Protein AF-A0A6J4Y6I5-F1 (afdb_monomer_lite)

Secondary structure (DSSP, 8-state):
-GGGGGGTTT--STTSTTSHHHHHHHHHHHHHHHTSSS-----PPPPP-

Sequence (49 aa):
MRAMEAYNGEARPDPHPRSREVLKALAKVRGSESGYLFAESFMIQKTFA

pLDDT: mean 94.07, std 4.84, range [73.12, 98.62]

Structure (mmCIF, N/CA/C/O backbone):
data_AF-A0A6J4Y6I5-F1
#
_entry.id   AF-A0A6J4Y6I5-F1
#
loop_
_atom_site.group_PDB
_atom_site.id
_atom_site.type_symbol
_atom_site.label_atom_id
_atom_site.label_alt_id
_atom_site.label_comp_id
_atom_site.label_asym_id
_atom_site.label_entity_id
_atom_site.label_seq_id
_atom_site.pdbx_PDB_ins_code
_atom_site.Cartn_x
_atom_site.Cartn_y
_atom_site.Cartn_z
_atom_site.occupancy
_atom_site.B_iso_or_equiv
_atom_site.auth_seq_id
_atom_site.auth_comp_id
_atom_site.auth_asym_id
_atom_site.auth_atom_id
_atom_site.pdbx_PDB_model_num
ATOM 1 N N . MET A 1 1 ? 1.671 -8.568 -7.725 1.00 83.50 1 MET A N 1
ATOM 2 C CA . MET A 1 1 ? 2.058 -7.877 -8.975 1.00 83.50 1 MET A CA 1
ATOM 3 C C . MET A 1 1 ? 1.650 -8.635 -10.225 1.00 83.50 1 MET A C 1
ATOM 5 O O . MET A 1 1 ? 0.957 -8.026 -11.015 1.00 83.50 1 MET A O 1
ATOM 9 N N . ARG A 1 2 ? 1.984 -9.927 -10.388 1.00 91.06 2 ARG A N 1
ATOM 10 C CA . ARG A 1 2 ? 1.694 -10.700 -11.621 1.00 91.06 2 ARG A CA 1
ATOM 11 C C . ARG A 1 2 ? 0.257 -10.572 -12.152 1.00 91.06 2 ARG A C 1
ATOM 13 O O . ARG A 1 2 ? 0.061 -10.456 -13.348 1.00 91.06 2 ARG A O 1
ATOM 20 N N . ALA A 1 3 ? -0.745 -10.515 -11.273 1.00 92.12 3 ALA A N 1
ATOM 21 C CA . ALA A 1 3 ? -2.138 -10.309 -11.684 1.00 92.12 3 ALA A CA 1
ATOM 22 C C . ALA A 1 3 ? -2.380 -8.975 -12.428 1.00 92.12 3 ALA A C 1
ATOM 24 O O . ALA A 1 3 ? -3.200 -8.924 -13.336 1.00 92.12 3 ALA A O 1
ATOM 25 N N . MET A 1 4 ? -1.650 -7.908 -12.086 1.00 90.38 4 MET A N 1
ATOM 26 C CA . MET A 1 4 ? -1.776 -6.596 -12.737 1.00 90.38 4 MET A CA 1
ATOM 27 C C . MET A 1 4 ? -1.182 -6.580 -14.152 1.00 90.38 4 MET A C 1
ATOM 29 O O . MET A 1 4 ? -1.599 -5.769 -14.971 1.00 90.38 4 MET A O 1
ATOM 33 N N . GLU A 1 5 ? -0.253 -7.490 -14.462 1.00 89.25 5 GLU A N 1
ATOM 34 C CA . GLU A 1 5 ? 0.377 -7.614 -15.789 1.00 89.25 5 GLU A CA 1
ATOM 35 C C . GLU A 1 5 ? -0.615 -8.124 -16.851 1.00 89.25 5 GLU A C 1
ATOM 37 O O . GLU A 1 5 ? -0.414 -7.918 -18.044 1.00 89.25 5 GLU A O 1
ATOM 42 N N . ALA A 1 6 ? -1.742 -8.720 -16.443 1.00 93.12 6 ALA A N 1
ATOM 43 C CA . ALA A 1 6 ? -2.834 -9.039 -17.364 1.00 93.12 6 ALA A CA 1
ATOM 44 C C . ALA A 1 6 ? -3.452 -7.779 -18.008 1.00 93.12 6 ALA A C 1
ATOM 46 O O . ALA A 1 6 ? -4.035 -7.859 -19.086 1.00 93.12 6 ALA A O 1
ATOM 47 N N . TYR A 1 7 ? -3.284 -6.608 -17.383 1.00 90.44 7 TYR A N 1
ATOM 48 C CA . TYR A 1 7 ? -3.837 -5.325 -17.821 1.00 90.44 7 TYR A CA 1
ATOM 49 C C . TYR A 1 7 ? -2.755 -4.405 -18.410 1.00 90.44 7 TYR A C 1
ATOM 51 O O . TYR A 1 7 ? -2.701 -3.214 -18.107 1.00 90.44 7 TYR A O 1
ATOM 59 N N . ASN A 1 8 ? -1.877 -4.940 -19.263 1.00 84.56 8 ASN A N 1
ATOM 60 C CA . ASN A 1 8 ? -0.733 -4.197 -19.815 1.00 84.56 8 ASN A CA 1
ATOM 61 C C . ASN A 1 8 ? -1.097 -2.887 -20.542 1.00 84.56 8 ASN A C 1
ATOM 63 O O . ASN A 1 8 ? -0.286 -1.968 -20.549 1.00 84.56 8 ASN A O 1
ATOM 67 N N . GLY A 1 9 ? -2.296 -2.764 -21.123 1.00 90.25 9 GLY A N 1
ATOM 68 C CA . GLY A 1 9 ? -2.754 -1.514 -21.757 1.00 90.25 9 GLY A CA 1
ATOM 69 C C . GLY A 1 9 ? -3.178 -0.414 -20.771 1.00 90.25 9 GLY A C 1
ATOM 70 O O . GLY A 1 9 ? -3.255 0.756 -21.138 1.00 90.25 9 GLY A O 1
ATOM 71 N N . GLU A 1 10 ? -3.437 -0.781 -19.517 1.00 90.81 10 GLU A N 1
ATOM 72 C CA . GLU A 1 10 ? -3.913 0.104 -18.446 1.00 90.81 10 GLU A CA 1
ATOM 73 C C . GLU A 1 1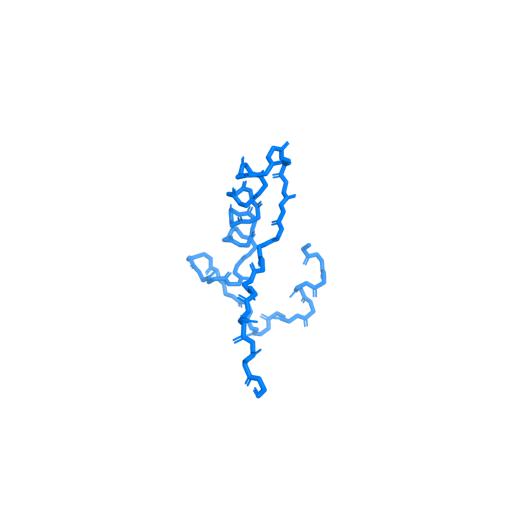0 ? -2.776 0.567 -17.518 1.00 90.81 10 GLU A C 1
ATOM 75 O O . GLU A 1 10 ? -2.928 1.529 -16.755 1.00 90.81 10 GLU A O 1
ATOM 80 N N . ALA A 1 11 ? -1.639 -0.129 -17.543 1.00 90.81 11 ALA A N 1
ATOM 81 C CA . ALA A 1 11 ? -0.431 0.255 -16.829 1.00 90.81 11 ALA A CA 1
ATOM 82 C C . ALA A 1 11 ? 0.435 1.180 -17.699 1.00 90.81 11 ALA A C 1
ATOM 84 O O . ALA A 1 11 ? 0.510 1.042 -18.917 1.00 90.81 11 ALA A O 1
ATOM 85 N N . ARG A 1 12 ? 1.116 2.134 -17.062 1.00 93.00 12 ARG A N 1
ATOM 86 C CA . ARG A 1 12 ? 2.103 3.016 -17.697 1.00 93.00 12 ARG A CA 1
ATOM 87 C C . ARG A 1 12 ? 3.341 3.102 -16.803 1.00 93.00 12 ARG A C 1
ATOM 89 O O . ARG A 1 12 ? 3.237 2.747 -15.623 1.00 93.00 12 ARG A O 1
ATOM 96 N N . PRO A 1 13 ? 4.488 3.559 -17.331 1.00 93.56 13 PRO A N 1
ATOM 97 C CA . PRO A 1 13 ? 5.670 3.802 -16.515 1.00 93.56 13 PRO A CA 1
ATOM 98 C C . PRO A 1 13 ? 5.393 4.753 -15.343 1.00 93.56 13 PRO A C 1
ATOM 100 O O . PRO A 1 13 ? 4.438 5.534 -15.355 1.00 93.56 13 PRO A O 1
ATOM 103 N N . ASP A 1 14 ? 6.246 4.673 -14.326 1.00 92.56 14 ASP A N 1
ATOM 104 C CA . ASP A 1 14 ? 6.284 5.622 -13.214 1.00 92.56 14 ASP A CA 1
ATOM 105 C C . ASP A 1 14 ? 6.287 7.084 -13.722 1.00 92.56 14 ASP A C 1
ATOM 107 O O . ASP A 1 14 ? 6.955 7.363 -14.724 1.00 92.56 14 ASP A O 1
ATOM 111 N N . PRO A 1 15 ? 5.517 8.010 -13.110 1.00 95.06 15 PRO A N 1
ATOM 112 C CA . PRO A 1 15 ? 4.803 7.919 -11.826 1.00 95.06 15 PRO A CA 1
ATOM 113 C C . PRO A 1 15 ? 3.316 7.534 -11.941 1.00 95.06 15 PRO A C 1
ATOM 115 O O . PRO A 1 15 ? 2.494 7.937 -11.116 1.00 95.06 15 PRO A O 1
ATOM 118 N N . HIS A 1 16 ? 2.920 6.787 -12.976 1.00 94.75 16 HIS A N 1
ATOM 119 C CA . HIS A 1 16 ? 1.516 6.412 -13.142 1.00 94.75 16 HIS A CA 1
ATOM 120 C C . HIS A 1 16 ? 0.992 5.595 -11.940 1.00 94.75 16 HIS A C 1
ATOM 122 O O . HIS A 1 16 ? 1.662 4.652 -11.527 1.00 94.75 16 HIS A O 1
ATOM 128 N N . PRO A 1 17 ? -0.228 5.848 -11.418 1.00 92.94 17 PRO A N 1
ATOM 129 C CA . PRO A 1 17 ? -0.731 5.189 -10.204 1.00 92.94 17 PRO A CA 1
ATOM 130 C C . PRO A 1 17 ? -0.767 3.656 -10.254 1.00 92.94 17 PRO A C 1
ATOM 132 O O . PRO A 1 17 ? -0.664 2.991 -9.227 1.00 92.94 17 PRO A O 1
ATOM 135 N N . ARG A 1 18 ? -0.921 3.092 -11.458 1.00 92.69 18 ARG A N 1
ATOM 136 C CA . ARG A 1 18 ? -0.915 1.639 -11.698 1.00 92.69 18 ARG A CA 1
ATOM 137 C C . ARG A 1 18 ? 0.446 1.088 -12.132 1.00 92.69 18 ARG A C 1
ATOM 139 O O . ARG A 1 18 ? 0.517 -0.072 -12.530 1.00 92.69 18 ARG A O 1
ATOM 146 N N . SER A 1 19 ? 1.505 1.898 -12.120 1.00 93.75 19 SER A N 1
ATOM 147 C CA . SER A 1 19 ? 2.856 1.384 -12.328 1.00 93.75 19 SER A CA 1
ATOM 148 C C . SER A 1 19 ? 3.196 0.414 -11.197 1.00 93.75 19 SER A C 1
ATOM 150 O O . SER A 1 19 ? 2.700 0.516 -10.0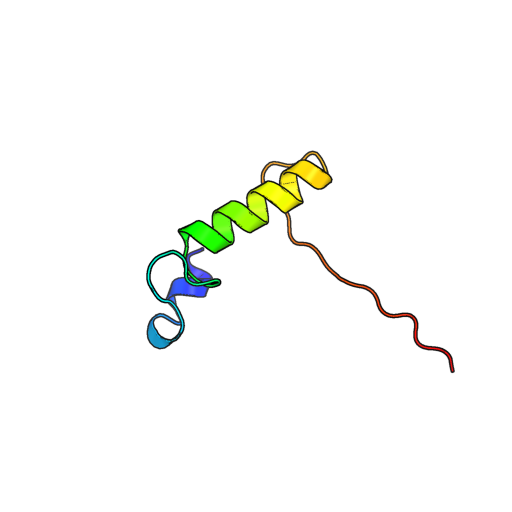68 1.00 93.75 19 SER A O 1
ATOM 152 N N . ARG A 1 20 ? 4.051 -0.560 -11.493 1.00 93.94 20 ARG A N 1
ATOM 153 C CA . ARG A 1 20 ? 4.487 -1.543 -10.500 1.00 93.94 20 ARG A CA 1
ATOM 154 C C . ARG A 1 20 ? 5.205 -0.852 -9.337 1.00 93.94 20 ARG A C 1
ATOM 156 O O . ARG A 1 20 ? 5.086 -1.262 -8.187 1.00 93.94 20 ARG A O 1
ATOM 163 N N . GLU A 1 21 ? 5.946 0.199 -9.635 1.00 95.44 21 GLU A N 1
ATOM 164 C CA . GLU A 1 21 ? 6.725 0.983 -8.692 1.00 95.44 21 GLU A CA 1
ATOM 165 C C . GLU A 1 21 ? 5.799 1.720 -7.715 1.00 95.44 21 GLU A C 1
ATOM 167 O O . GLU A 1 21 ? 5.942 1.551 -6.499 1.00 95.44 21 GLU A O 1
ATOM 172 N N . VAL A 1 22 ? 4.779 2.421 -8.226 1.00 96.69 22 VAL A N 1
ATOM 173 C CA . VAL A 1 22 ? 3.819 3.172 -7.402 1.00 96.69 22 VAL A CA 1
ATOM 174 C C . VAL A 1 22 ? 2.937 2.240 -6.575 1.00 96.69 22 VAL A C 1
ATOM 176 O O . VAL A 1 22 ? 2.782 2.461 -5.375 1.00 96.69 22 VAL A O 1
ATOM 179 N N . LEU A 1 23 ? 2.423 1.148 -7.155 1.00 96.06 23 LEU A N 1
ATOM 180 C CA . LEU A 1 23 ? 1.623 0.165 -6.412 1.00 96.06 23 LEU A CA 1
ATOM 181 C C . LEU A 1 23 ? 2.417 -0.458 -5.254 1.00 96.06 23 LEU A C 1
ATOM 183 O O . LEU A 1 23 ? 1.893 -0.627 -4.152 1.00 96.06 23 LEU A O 1
ATOM 187 N N . LYS A 1 24 ? 3.701 -0.772 -5.474 1.00 97.00 24 LYS A N 1
ATOM 188 C CA . LYS A 1 24 ? 4.577 -1.314 -4.426 1.00 97.00 24 LYS A CA 1
ATOM 189 C C . LYS A 1 24 ? 4.868 -0.279 -3.343 1.00 97.00 24 LYS A C 1
ATOM 191 O O . LYS A 1 24 ? 4.889 -0.634 -2.164 1.00 97.00 24 LYS A O 1
ATOM 196 N N . ALA A 1 25 ? 5.106 0.972 -3.734 1.00 97.69 25 ALA A N 1
ATOM 197 C CA . ALA A 1 25 ? 5.332 2.066 -2.798 1.00 97.69 25 ALA A CA 1
ATOM 198 C C . ALA A 1 25 ? 4.098 2.293 -1.914 1.00 97.69 25 ALA A C 1
ATOM 200 O O . ALA A 1 25 ? 4.226 2.317 -0.691 1.00 97.69 25 ALA A O 1
ATOM 201 N N . LEU A 1 26 ? 2.904 2.349 -2.510 1.00 97.62 26 LEU A N 1
ATOM 202 C CA . LEU A 1 26 ? 1.650 2.517 -1.780 1.00 97.62 26 LEU A CA 1
ATOM 203 C C . LEU A 1 26 ? 1.398 1.356 -0.811 1.00 97.62 26 LEU A C 1
ATOM 205 O O . LE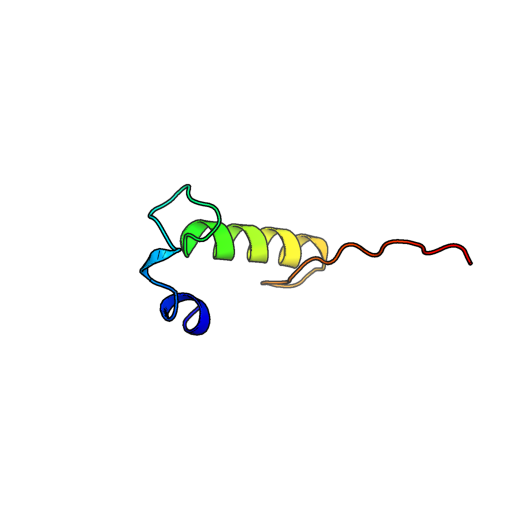U A 1 26 ? 1.123 1.591 0.364 1.00 97.62 26 LEU A O 1
ATOM 209 N N . ALA A 1 27 ? 1.571 0.110 -1.264 1.00 98.19 27 ALA A N 1
ATOM 210 C CA . ALA A 1 27 ? 1.423 -1.061 -0.402 1.00 98.19 27 ALA A CA 1
ATOM 211 C C . ALA A 1 27 ? 2.395 -1.035 0.790 1.00 98.19 27 ALA A C 1
ATOM 213 O O . ALA A 1 27 ? 2.029 -1.448 1.889 1.00 98.19 27 ALA A O 1
ATOM 214 N N . LYS A 1 28 ? 3.620 -0.523 0.598 1.00 98.44 28 LYS A N 1
ATOM 215 C CA . LYS A 1 28 ? 4.613 -0.368 1.671 1.00 98.44 28 LYS A CA 1
ATOM 216 C C . LYS A 1 28 ? 4.204 0.704 2.681 1.00 98.44 28 LYS A C 1
ATOM 218 O O . LYS A 1 28 ? 4.350 0.477 3.878 1.00 98.44 28 LYS A O 1
ATOM 223 N N . VAL A 1 29 ? 3.664 1.834 2.219 1.00 98.50 29 VAL A N 1
ATOM 224 C CA . VAL A 1 29 ? 3.104 2.871 3.103 1.00 98.50 29 VAL A CA 1
ATOM 225 C C . VAL A 1 29 ? 1.987 2.273 3.962 1.00 98.50 29 VAL A C 1
ATOM 227 O O . VAL A 1 29 ? 2.076 2.322 5.186 1.00 98.50 29 VAL A O 1
ATOM 230 N N . ARG A 1 30 ? 1.006 1.597 3.353 1.00 98.56 30 ARG A N 1
ATOM 231 C CA . ARG A 1 30 ? -0.099 0.951 4.090 1.00 98.56 30 ARG A CA 1
ATOM 232 C C . ARG A 1 30 ? 0.365 -0.151 5.040 1.00 98.56 30 ARG A C 1
ATOM 234 O O . ARG A 1 30 ? -0.148 -0.277 6.150 1.00 98.56 30 ARG A O 1
ATOM 241 N N . GLY A 1 31 ? 1.352 -0.943 4.626 1.00 98.62 31 GLY A N 1
ATOM 242 C CA . GLY A 1 31 ? 1.987 -1.929 5.498 1.00 98.62 31 GLY A CA 1
ATOM 243 C C . GLY A 1 31 ? 2.584 -1.262 6.733 1.00 98.62 31 GLY A C 1
ATOM 244 O O . GLY A 1 31 ? 2.286 -1.664 7.856 1.00 98.62 31 GLY A O 1
ATOM 245 N N . SER A 1 32 ? 3.350 -0.185 6.537 1.00 98.56 32 SER A N 1
ATOM 246 C CA . SER A 1 32 ? 3.988 0.541 7.637 1.00 98.56 32 SER A CA 1
ATOM 247 C C . SER A 1 32 ? 2.986 1.139 8.629 1.00 98.56 32 SER A C 1
ATOM 249 O O . SER A 1 32 ? 3.238 1.102 9.829 1.00 98.56 32 SER A O 1
ATOM 251 N N . GLU A 1 33 ? 1.820 1.591 8.154 1.00 98.50 33 GLU A N 1
ATOM 252 C CA . GLU A 1 33 ? 0.729 2.114 8.993 1.00 98.50 33 GLU A CA 1
ATOM 253 C C . GLU A 1 33 ? 0.110 1.040 9.910 1.00 98.50 33 GLU A C 1
ATOM 255 O O . GLU A 1 33 ? -0.503 1.376 10.919 1.00 98.50 33 GLU A O 1
ATOM 260 N N . SER A 1 34 ? 0.278 -0.247 9.584 1.00 98.06 34 SER A N 1
ATOM 261 C CA . SER A 1 34 ? -0.304 -1.385 10.313 1.00 98.06 34 SER A CA 1
ATOM 262 C C . SER A 1 34 ? 0.731 -2.341 10.924 1.00 98.06 34 SER A C 1
ATOM 264 O O . SER A 1 34 ? 0.352 -3.351 11.514 1.00 98.06 34 SER A O 1
ATOM 266 N N . GLY A 1 35 ? 2.029 -2.034 10.818 1.00 98.12 35 GLY A N 1
ATOM 267 C CA . GLY A 1 35 ? 3.115 -2.864 11.357 1.00 98.12 35 GLY A CA 1
ATOM 268 C C . GLY A 1 35 ? 3.514 -4.063 10.484 1.00 98.12 35 GLY A C 1
ATOM 269 O O . GLY A 1 35 ? 4.168 -4.982 10.973 1.00 98.12 35 GLY A O 1
ATOM 270 N N . TYR A 1 36 ? 3.155 -4.059 9.198 1.00 98.50 36 TYR A N 1
ATOM 271 C CA . TYR A 1 36 ? 3.469 -5.120 8.235 1.00 98.50 36 TYR A CA 1
ATOM 272 C C . TYR A 1 36 ? 4.318 -4.607 7.063 1.00 98.50 36 TYR A C 1
ATOM 274 O O . TYR A 1 36 ? 4.479 -3.410 6.843 1.00 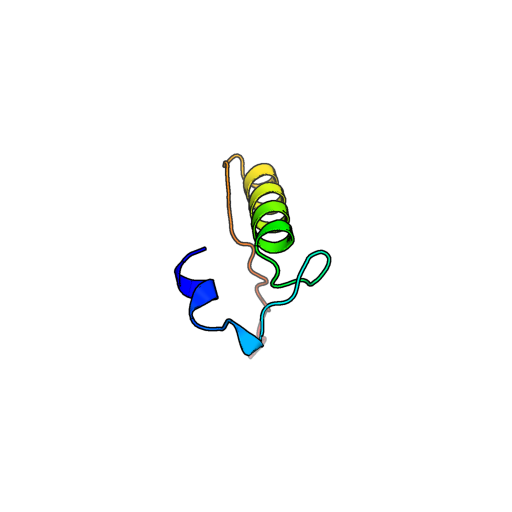98.50 36 TYR A O 1
ATOM 282 N N . LEU A 1 37 ? 4.882 -5.521 6.267 1.00 98.12 37 LEU A N 1
ATOM 283 C CA . LEU A 1 37 ? 5.714 -5.147 5.113 1.00 98.12 37 LEU A CA 1
ATOM 284 C C . LEU A 1 37 ? 4.900 -4.523 3.972 1.00 98.12 37 LEU A C 1
ATOM 286 O O . LEU A 1 37 ? 5.357 -3.581 3.325 1.00 98.12 37 LEU A O 1
ATOM 290 N N . PHE A 1 38 ? 3.709 -5.065 3.725 1.00 98.25 38 PHE A N 1
ATOM 291 C CA . PHE A 1 38 ? 2.780 -4.613 2.698 1.00 98.25 38 PHE A CA 1
ATOM 292 C C . PHE A 1 38 ? 1.355 -4.793 3.208 1.00 98.25 38 PHE A C 1
ATOM 294 O O . PHE A 1 38 ? 1.061 -5.810 3.835 1.00 98.25 38 PHE A O 1
ATOM 301 N N . ALA A 1 39 ? 0.480 -3.839 2.912 1.00 98.25 39 ALA A N 1
ATOM 302 C CA . ALA A 1 39 ? -0.946 -3.956 3.187 1.00 98.25 39 ALA A CA 1
ATOM 303 C C . ALA A 1 39 ? -1.768 -3.209 2.133 1.00 98.25 39 ALA A C 1
ATOM 305 O O . ALA A 1 39 ? -1.234 -2.465 1.308 1.00 98.25 39 ALA A O 1
ATOM 306 N N . GLU A 1 40 ? -3.079 -3.406 2.191 1.00 97.50 40 GLU A N 1
ATOM 307 C CA . GLU A 1 40 ? -4.065 -2.670 1.412 1.00 97.50 40 GLU A CA 1
ATOM 308 C C . GLU A 1 40 ? -4.991 -1.916 2.367 1.00 97.50 40 GLU A C 1
ATOM 310 O O . GLU A 1 40 ? -5.359 -2.423 3.427 1.00 97.50 40 GLU A O 1
ATOM 315 N N . SER A 1 41 ? -5.337 -0.681 2.009 1.00 97.31 41 SER A N 1
ATOM 316 C CA . SER A 1 41 ? -6.229 0.168 2.797 1.00 97.31 41 SER A CA 1
ATOM 317 C C . SER A 1 41 ? -7.634 0.169 2.213 1.00 97.31 41 SER A C 1
ATOM 319 O O . SER A 1 41 ? -7.787 0.335 1.005 1.00 97.31 41 SER A O 1
ATOM 321 N N . PHE A 1 42 ? -8.644 0.127 3.079 1.00 96.81 42 PHE A N 1
ATOM 322 C CA . PHE A 1 42 ? -10.053 0.254 2.708 1.00 96.81 42 PHE A CA 1
ATOM 323 C C . PHE A 1 42 ? -10.683 1.467 3.397 1.00 96.81 42 PHE A C 1
ATOM 325 O O . PHE A 1 42 ? -10.274 1.854 4.492 1.00 96.8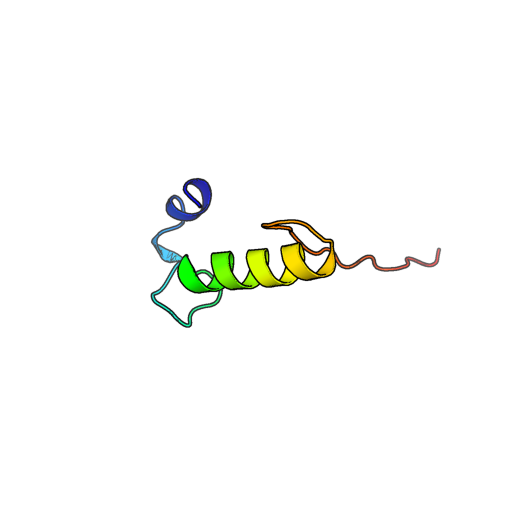1 42 PHE A O 1
ATOM 332 N N . MET A 1 43 ? -11.699 2.054 2.765 1.00 96.62 43 MET A N 1
ATOM 333 C CA . MET A 1 43 ? -12.526 3.110 3.348 1.00 96.62 43 MET A CA 1
ATOM 334 C C . MET A 1 43 ? -13.920 2.549 3.617 1.00 96.62 43 MET A C 1
ATOM 336 O O . MET A 1 43 ? -14.581 2.076 2.696 1.00 96.62 43 MET A O 1
ATOM 340 N N . ILE A 1 44 ? -14.374 2.616 4.868 1.00 95.88 44 ILE A N 1
ATOM 341 C CA . ILE A 1 44 ? -15.727 2.200 5.246 1.00 95.88 44 ILE A CA 1
ATOM 342 C C . ILE A 1 44 ? -16.633 3.427 5.276 1.00 95.88 44 ILE A C 1
ATOM 344 O O . ILE A 1 44 ? -16.344 4.406 5.963 1.00 95.88 44 ILE A O 1
ATOM 348 N N . GLN A 1 45 ? -17.742 3.361 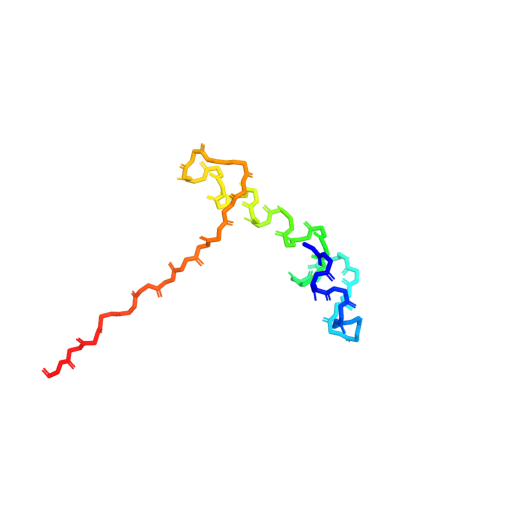4.544 1.00 93.81 45 GLN A N 1
ATOM 349 C CA . GLN A 1 45 ? -18.809 4.355 4.607 1.00 93.81 45 GLN A CA 1
ATOM 350 C C . GLN A 1 45 ? -19.885 3.895 5.591 1.00 93.81 45 GLN A C 1
ATOM 352 O O . GLN A 1 45 ? -20.248 2.721 5.621 1.00 93.81 45 GLN A O 1
ATOM 357 N N . LYS A 1 46 ? -20.408 4.822 6.397 1.00 92.25 46 LYS A N 1
ATOM 358 C CA . LYS A 1 46 ? -21.581 4.558 7.236 1.00 92.25 46 LYS A CA 1
ATOM 359 C C . LYS A 1 46 ? -22.833 4.811 6.406 1.00 92.25 46 LYS A C 1
ATOM 361 O O . LYS A 1 46 ? -23.061 5.941 5.984 1.00 92.25 46 LYS A O 1
ATOM 366 N N . THR A 1 47 ? -23.633 3.778 6.187 1.00 92.50 47 THR A N 1
ATOM 367 C CA . THR A 1 47 ? -24.986 3.916 5.649 1.00 92.50 47 THR A CA 1
ATOM 368 C C . THR A 1 47 ? -25.956 4.110 6.810 1.00 92.50 47 THR A C 1
ATOM 370 O O . THR A 1 47 ? -25.990 3.308 7.741 1.00 92.50 47 THR A O 1
ATOM 373 N N . PHE A 1 48 ? -26.720 5.198 6.777 1.00 86.00 48 PHE A N 1
ATOM 374 C CA . PHE A 1 48 ? -27.858 5.397 7.672 1.00 86.00 48 PHE A CA 1
ATOM 375 C C . PHE A 1 48 ? -29.111 4.938 6.920 1.00 86.00 48 PHE A C 1
ATOM 377 O O . PHE A 1 48 ? -29.309 5.353 5.776 1.00 86.00 48 PHE A O 1
ATOM 384 N N . ALA A 1 49 ? -29.873 4.029 7.529 1.00 73.12 49 ALA A N 1
ATOM 385 C CA . ALA A 1 49 ? -31.180 3.584 7.050 1.00 73.12 49 ALA A CA 1
ATOM 386 C C . ALA A 1 49 ? -32.285 4.475 7.626 1.00 73.12 49 ALA A C 1
ATOM 388 O O . ALA A 1 49 ? -32.105 4.937 8.779 1.00 73.12 49 ALA A O 1
#

Foldseek 3Di:
DVVLVVVVVQDDDPPPCSHPVNQLVVQCVVQVVVVHRGDDDDDDDDDDD

Radius of gyration: 13.95 Å; chains: 1; bounding box: 38×19×33 Å